Protein AF-X0GX89-F1 (afdb_monomer)

Mean predicted aligned error: 8.71 Å

Sequence (100 aa):
PCPNFHDLKLRILTHDTDTLEFIVHTGYVTKEFLEKFHDPFKAPLDDDNAAVSGLKIEYTRVPIWPILGLRERLGKALGQEVVGAFNPGEIETWEKERGE

Organism: NCBI:txid1089457

Secondary structure (DSSP, 8-state):
-------EEEEEEEEETTTTEEEEEEEEE-HHHHHHHH-TTSS-S--TT-S-TTEEEEEEEEE--SSTTHHHHHHHHH-HHHH----TTS---TTTTS--

Solvent-accessible surface area (backbone atoms only — not comparable to full-atom values): 6249 Å² total; per-residue (Å²): 130,85,77,91,68,60,68,42,80,46,78,47,81,47,74,41,83,88,78,47,25,37,35,40,36,38,36,41,36,32,27,72,44,54,47,34,73,76,43,63,92,74,44,81,84,87,55,90,78,62,66,60,75,42,58,47,79,47,75,44,82,40,62,47,72,59,68,66,41,32,69,53,54,47,22,72,71,64,33,46,92,71,67,42,89,73,58,89,90,57,67,67,53,90,72,69,79,78,73,131

Nearest PDB structures (foldseek):
  6u4p-assembly1_A  TM=6.776E-01  e=8.547E+00  Staphylococcus aureus
  6ojp-assembly1_A  TM=5.341E-01  e=9.100E+00  Mus musculus

Radius of gyration: 19.3 Å; Cα contacts (8 Å, |Δi|>4): 128; chains: 1; bounding box: 60×28×46 Å

pLDDT: mean 83.06, std 13.75, range [38.81, 96.56]

Structure (mmCIF, N/CA/C/O backbone):
data_AF-X0GX89-F1
#
_entry.id   AF-X0GX89-F1
#
loop_
_atom_site.group_PDB
_atom_site.id
_atom_site.type_symbol
_atom_site.label_atom_id
_atom_site.label_alt_id
_atom_site.label_comp_id
_atom_site.label_asym_id
_atom_site.label_entity_id
_atom_site.label_seq_id
_atom_site.pdbx_PDB_ins_code
_atom_site.Cartn_x
_atom_site.Cartn_y
_atom_site.Cartn_z
_atom_site.occupancy
_atom_site.B_iso_or_equiv
_atom_site.auth_seq_id
_atom_site.auth_comp_id
_atom_site.auth_asym_id
_atom_site.auth_atom_id
_atom_site.pdbx_PDB_model_num
ATOM 1 N N . PRO A 1 1 ? 8.809 -8.981 -29.296 1.00 77.00 1 PRO A N 1
ATOM 2 C CA . PRO A 1 1 ? 8.618 -7.509 -29.262 1.00 77.00 1 PRO A CA 1
ATOM 3 C C . PRO A 1 1 ? 8.399 -7.099 -27.803 1.00 77.00 1 PRO A C 1
ATOM 5 O O . PRO A 1 1 ? 7.699 -7.836 -27.112 1.00 77.00 1 PRO A O 1
ATOM 8 N N . CYS A 1 2 ? 9.017 -6.008 -27.336 1.00 72.88 2 CYS A N 1
ATOM 9 C CA . CYS A 1 2 ? 8.840 -5.561 -25.951 1.00 72.88 2 CYS A CA 1
ATOM 10 C C . CYS A 1 2 ? 7.394 -5.075 -25.744 1.00 72.88 2 CYS A C 1
ATOM 12 O O . CYS A 1 2 ? 6.911 -4.303 -26.580 1.00 72.88 2 CYS A O 1
ATOM 14 N N . PRO A 1 3 ? 6.677 -5.533 -24.700 1.00 84.62 3 PRO A N 1
ATOM 15 C CA . PRO A 1 3 ? 5.407 -4.941 -24.302 1.00 84.62 3 PRO A CA 1
ATOM 16 C C . PRO A 1 3 ? 5.568 -3.443 -24.030 1.00 84.62 3 PRO A C 1
ATOM 18 O O . PRO A 1 3 ? 6.619 -2.995 -23.582 1.00 84.62 3 PRO A O 1
ATOM 21 N N . ASN A 1 4 ? 4.514 -2.664 -24.267 1.00 90.94 4 ASN A N 1
ATOM 22 C CA . ASN A 1 4 ? 4.517 -1.250 -23.902 1.00 90.94 4 ASN A CA 1
ATOM 23 C C . ASN A 1 4 ? 4.293 -1.106 -22.384 1.00 90.94 4 ASN A C 1
ATOM 25 O O . ASN A 1 4 ? 3.148 -1.067 -21.922 1.00 90.94 4 ASN A O 1
ATOM 29 N N . PHE A 1 5 ? 5.381 -1.106 -21.611 1.00 91.56 5 PHE A N 1
ATOM 30 C CA . PHE A 1 5 ? 5.340 -0.948 -20.158 1.00 91.56 5 PHE A CA 1
ATOM 31 C C . PHE A 1 5 ? 5.031 0.496 -19.750 1.00 91.56 5 PHE A C 1
ATOM 33 O O . PHE A 1 5 ? 5.407 1.456 -20.418 1.00 91.56 5 PHE A O 1
ATOM 40 N N . HIS A 1 6 ? 4.352 0.635 -18.616 1.00 93.88 6 HIS A N 1
ATOM 41 C CA . HIS A 1 6 ? 4.019 1.915 -18.001 1.00 93.88 6 HIS A CA 1
ATOM 42 C C . HIS A 1 6 ? 4.365 1.850 -16.519 1.00 93.88 6 HIS A C 1
ATOM 44 O O . HIS A 1 6 ? 4.404 0.761 -15.943 1.00 93.88 6 HIS A O 1
ATOM 50 N N . ASP A 1 7 ? 4.581 3.011 -15.912 1.00 94.31 7 ASP A N 1
ATOM 51 C CA . ASP A 1 7 ? 4.775 3.097 -14.471 1.00 94.31 7 ASP A CA 1
ATOM 52 C C . ASP A 1 7 ? 3.526 2.583 -13.750 1.00 94.31 7 ASP A C 1
ATOM 54 O O . ASP A 1 7 ? 2.390 2.934 -14.084 1.00 94.31 7 ASP A O 1
ATOM 58 N N . LEU A 1 8 ? 3.742 1.735 -12.750 1.00 93.94 8 LEU A N 1
ATOM 59 C CA . LEU A 1 8 ? 2.694 1.102 -11.970 1.00 93.94 8 LEU A CA 1
ATOM 60 C C . LEU A 1 8 ? 2.695 1.647 -10.549 1.00 93.94 8 LEU A C 1
ATOM 62 O O . LEU A 1 8 ? 3.721 1.682 -9.869 1.00 93.94 8 LEU A O 1
ATOM 66 N N . LYS A 1 9 ? 1.499 1.995 -10.074 1.00 93.31 9 LYS A N 1
ATOM 67 C CA . LYS A 1 9 ? 1.228 2.238 -8.661 1.00 93.31 9 LYS A CA 1
ATOM 68 C C . LYS A 1 9 ? 0.434 1.061 -8.105 1.00 93.31 9 LYS A C 1
ATOM 70 O O . LYS A 1 9 ? -0.742 0.892 -8.416 1.00 93.31 9 LYS A O 1
ATOM 75 N N . LEU A 1 10 ? 1.084 0.252 -7.282 1.00 93.06 10 LEU A N 1
ATOM 76 C CA . LEU A 1 10 ? 0.507 -0.900 -6.603 1.00 93.06 10 LEU A CA 1
ATOM 77 C C . LEU A 1 10 ? 0.065 -0.497 -5.199 1.00 93.06 10 LEU A C 1
ATOM 79 O O . LEU A 1 10 ? 0.797 0.194 -4.492 1.00 93.06 10 LEU A O 1
ATOM 83 N N . ARG A 1 11 ? -1.110 -0.962 -4.776 1.00 92.94 11 ARG A N 1
ATOM 84 C CA . ARG A 1 11 ? -1.579 -0.826 -3.395 1.00 92.94 11 ARG A CA 1
ATOM 85 C C . ARG A 1 11 ? -1.931 -2.192 -2.838 1.00 92.94 11 ARG A C 1
ATOM 87 O O . ARG A 1 11 ? -2.766 -2.888 -3.407 1.00 92.94 11 ARG A O 1
ATOM 94 N N . ILE A 1 12 ? -1.294 -2.557 -1.734 1.00 94.00 12 ILE A N 1
ATOM 95 C CA . ILE A 1 12 ? -1.522 -3.818 -1.032 1.00 94.00 12 ILE A CA 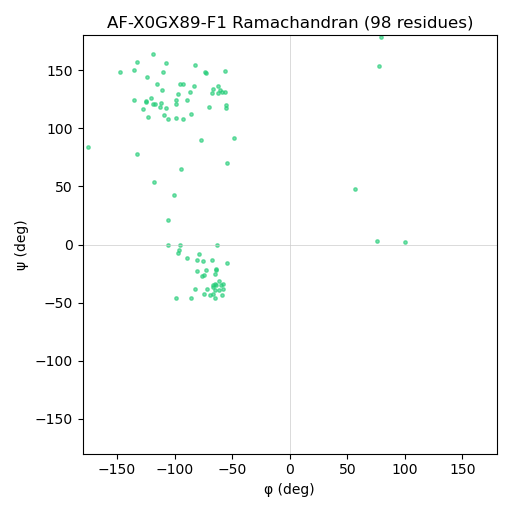1
ATOM 96 C C . ILE A 1 12 ? -2.025 -3.474 0.364 1.00 94.00 12 ILE A C 1
ATOM 98 O O . ILE A 1 12 ? -1.349 -2.771 1.113 1.00 94.00 12 ILE A O 1
ATOM 102 N N . LEU A 1 13 ? -3.219 -3.957 0.691 1.00 94.44 13 LEU A N 1
ATOM 103 C CA . LEU A 1 13 ? -3.827 -3.817 2.006 1.00 94.44 13 LEU A CA 1
ATOM 104 C C . LEU A 1 13 ? -3.593 -5.105 2.796 1.00 94.44 13 LEU A C 1
ATOM 106 O O . LEU A 1 13 ? -4.030 -6.176 2.378 1.00 94.44 13 LEU A O 1
ATOM 110 N N . THR A 1 14 ? -2.926 -4.992 3.935 1.00 95.94 14 THR A N 1
ATOM 111 C CA . THR A 1 14 ? -2.753 -6.076 4.905 1.00 95.94 14 THR A CA 1
ATOM 112 C C . THR A 1 14 ? -3.390 -5.687 6.239 1.00 95.94 14 THR A C 1
ATOM 114 O O . THR A 1 14 ? -3.736 -4.525 6.466 1.00 95.94 14 THR A O 1
ATOM 117 N N . HIS A 1 15 ? -3.605 -6.670 7.108 1.00 95.25 15 HIS A N 1
ATOM 118 C CA . HIS A 1 15 ? -4.204 -6.483 8.427 1.00 95.25 15 HIS A CA 1
ATOM 119 C C . HIS A 1 15 ? -3.264 -7.051 9.490 1.00 95.25 15 HIS A C 1
ATOM 121 O O . HIS A 1 15 ? -2.896 -8.224 9.418 1.00 95.25 15 HIS A O 1
ATOM 127 N N . ASP A 1 16 ? -2.882 -6.209 10.446 1.00 94.75 16 ASP A N 1
ATOM 128 C CA . ASP A 1 16 ? -2.120 -6.578 11.635 1.00 94.75 16 ASP A CA 1
ATOM 129 C C . ASP A 1 16 ? -3.107 -6.881 12.770 1.00 94.75 16 ASP A C 1
ATOM 131 O O . ASP A 1 16 ? -3.775 -5.987 13.299 1.00 94.75 16 ASP A O 1
ATOM 135 N N . THR A 1 17 ? -3.235 -8.165 13.108 1.00 93.31 17 THR A N 1
ATOM 136 C CA . THR A 1 17 ? -4.172 -8.637 14.134 1.00 93.31 17 THR A CA 1
ATOM 137 C C . THR A 1 17 ? -3.737 -8.285 15.549 1.00 93.31 17 THR A C 1
ATOM 139 O O . THR A 1 17 ? -4.590 -8.238 16.433 1.00 93.31 17 THR A O 1
ATOM 142 N N . ASP A 1 18 ? -2.446 -8.033 15.768 1.00 95.12 18 ASP A N 1
ATOM 143 C CA . ASP A 1 18 ? -1.908 -7.767 17.100 1.00 95.12 18 ASP A CA 1
ATOM 144 C C . ASP A 1 18 ? -2.118 -6.298 17.480 1.00 95.12 18 ASP A C 1
ATOM 146 O O . ASP A 1 18 ? -2.465 -5.988 18.621 1.00 95.12 18 ASP A O 1
ATOM 150 N N . THR A 1 19 ? -1.961 -5.384 16.516 1.00 93.44 19 THR A N 1
ATOM 151 C CA . THR A 1 19 ? -2.149 -3.940 16.735 1.00 93.44 19 THR A CA 1
ATOM 152 C C . THR A 1 19 ? -3.531 -3.417 16.336 1.00 93.44 19 THR A C 1
ATOM 154 O O . THR A 1 19 ? -3.847 -2.267 16.643 1.00 93.44 19 THR A O 1
ATOM 157 N N . LEU A 1 20 ? -4.375 -4.242 15.701 1.00 94.19 20 LEU A N 1
ATOM 158 C CA . LEU A 1 20 ? -5.688 -3.857 15.156 1.00 94.19 20 LEU A CA 1
ATOM 159 C C . LEU A 1 20 ? -5.585 -2.702 14.145 1.00 94.19 20 LEU A C 1
ATOM 161 O O . LEU A 1 20 ? -6.335 -1.717 14.192 1.00 94.19 20 LEU A O 1
ATOM 165 N N . GLU A 1 21 ? -4.642 -2.827 13.215 1.00 96.44 21 GLU A N 1
ATOM 166 C CA . GLU A 1 21 ? -4.372 -1.837 12.175 1.00 96.44 21 GLU A CA 1
ATOM 167 C C . GLU A 1 21 ? -4.465 -2.455 10.781 1.00 96.44 21 GLU A C 1
ATOM 169 O O . GLU A 1 21 ? -4.033 -3.579 10.528 1.00 96.44 21 GLU A O 1
ATOM 174 N N . PHE A 1 22 ? -4.960 -1.669 9.833 1.00 95.94 22 PHE A N 1
ATOM 175 C CA . PHE A 1 22 ? -4.705 -1.919 8.425 1.00 95.94 22 PHE A CA 1
ATOM 176 C C . PHE A 1 22 ? -3.354 -1.326 8.036 1.00 95.94 22 PHE A C 1
ATOM 178 O O . PHE A 1 22 ? -3.052 -0.186 8.387 1.00 95.94 22 PHE A O 1
ATOM 185 N N . ILE A 1 23 ? -2.554 -2.054 7.267 1.00 96.56 23 ILE A N 1
ATOM 186 C CA . ILE A 1 23 ? -1.306 -1.537 6.709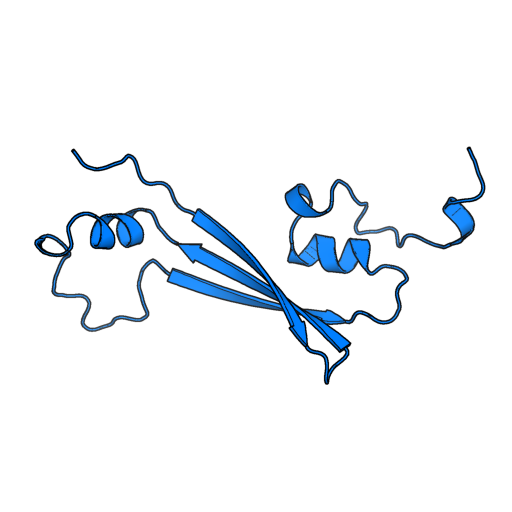 1.00 96.56 23 ILE A CA 1
ATOM 187 C C . ILE A 1 23 ? -1.471 -1.448 5.196 1.00 96.56 23 ILE A C 1
ATOM 189 O O . ILE A 1 23 ? -1.718 -2.436 4.509 1.00 96.56 23 ILE A O 1
ATOM 193 N N . VAL A 1 24 ? -1.359 -0.230 4.674 1.00 96.44 24 VAL A N 1
ATOM 194 C CA . VAL A 1 24 ? -1.400 0.042 3.238 1.00 96.44 24 VAL A CA 1
ATOM 195 C C . VAL A 1 24 ? 0.026 0.179 2.744 1.00 96.44 24 VAL A C 1
ATOM 197 O O . VAL A 1 24 ? 0.682 1.180 3.023 1.00 96.44 24 VAL A O 1
ATOM 200 N N . HIS A 1 25 ? 0.499 -0.806 1.991 1.00 95.75 25 HIS A N 1
ATOM 201 C CA . HIS A 1 25 ? 1.758 -0.720 1.264 1.00 95.75 25 HIS A CA 1
ATOM 202 C C . HIS A 1 25 ? 1.499 -0.126 -0.119 1.00 95.75 25 HIS A C 1
ATOM 204 O O . HIS A 1 25 ? 0.690 -0.655 -0.883 1.00 95.75 25 HIS A O 1
ATOM 210 N N . THR A 1 26 ? 2.189 0.963 -0.452 1.00 95.12 26 THR A N 1
ATOM 211 C CA . THR A 1 26 ? 2.142 1.575 -1.783 1.00 95.12 26 THR A CA 1
ATOM 212 C C . THR A 1 26 ? 3.471 1.348 -2.485 1.00 95.12 26 THR A C 1
ATOM 214 O O . THR A 1 26 ? 4.493 1.893 -2.077 1.00 95.12 26 THR A O 1
ATOM 217 N N . GLY A 1 27 ? 3.456 0.530 -3.533 1.00 94.31 27 GLY A N 1
ATOM 218 C CA . GLY A 1 27 ? 4.606 0.282 -4.394 1.00 94.31 27 GLY A CA 1
ATOM 219 C C . GLY A 1 27 ? 4.546 1.151 -5.646 1.00 94.31 27 GLY A C 1
ATOM 220 O O . GLY A 1 27 ? 3.536 1.148 -6.343 1.00 94.31 27 GLY A O 1
ATOM 221 N N . TYR A 1 28 ? 5.623 1.861 -5.957 1.00 94.12 28 TYR A N 1
ATOM 222 C CA . TYR A 1 28 ? 5.822 2.543 -7.234 1.00 94.12 28 TYR A CA 1
ATOM 223 C C . TYR A 1 28 ? 6.865 1.764 -8.021 1.00 94.12 28 TYR A C 1
ATOM 225 O O . TYR A 1 28 ? 8.000 1.631 -7.560 1.00 94.12 28 TYR A O 1
ATOM 233 N N . VAL A 1 29 ? 6.462 1.233 -9.171 1.00 93.56 29 VAL A N 1
ATOM 234 C CA . VAL A 1 29 ? 7.304 0.428 -10.057 1.00 93.56 29 VAL A CA 1
ATOM 235 C C . VAL A 1 29 ? 7.430 1.160 -11.382 1.00 93.56 29 VAL A C 1
ATOM 237 O O . VAL A 1 29 ? 6.411 1.424 -12.016 1.00 93.56 29 VAL A O 1
ATOM 240 N N . THR A 1 30 ? 8.638 1.509 -11.808 1.00 92.25 30 THR A N 1
ATOM 241 C CA . THR A 1 30 ? 8.813 2.223 -13.079 1.00 92.25 30 THR A CA 1
ATOM 242 C C . THR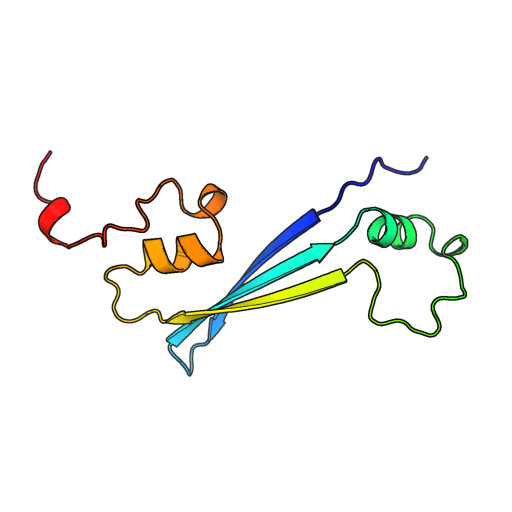 A 1 30 ? 8.802 1.263 -14.262 1.00 92.25 30 THR A C 1
ATOM 244 O O . THR A 1 30 ? 9.134 0.079 -14.135 1.00 92.25 30 THR A O 1
ATOM 247 N N . LYS A 1 31 ? 8.439 1.764 -15.441 1.00 90.44 31 LYS A N 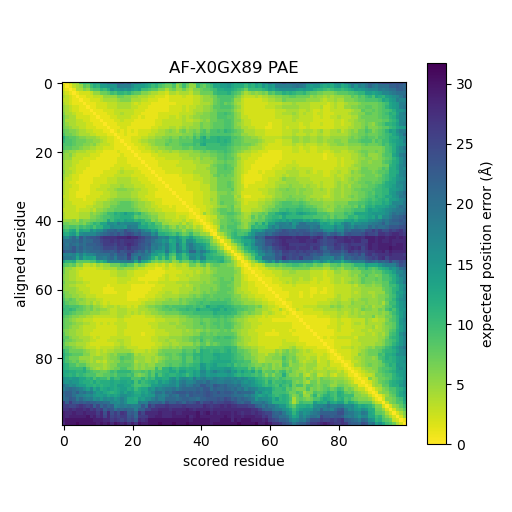1
ATOM 248 C CA . LYS A 1 31 ? 8.478 0.982 -16.680 1.00 90.44 31 LYS A CA 1
ATOM 249 C C . LYS A 1 31 ? 9.881 0.447 -16.978 1.00 90.44 31 LYS A C 1
ATOM 251 O O . LYS A 1 31 ? 9.999 -0.704 -17.378 1.00 90.44 31 LYS A O 1
ATOM 256 N N . GLU A 1 32 ? 10.936 1.219 -16.706 1.00 86.38 32 GLU A N 1
ATOM 257 C CA . GLU A 1 32 ? 12.324 0.802 -16.942 1.00 86.38 32 GLU A CA 1
ATOM 258 C C . GLU A 1 32 ? 12.691 -0.374 -16.037 1.00 86.38 32 GLU A C 1
ATOM 260 O O . GLU A 1 32 ? 13.436 -1.268 -16.433 1.00 86.38 32 GLU A O 1
ATOM 265 N N . PHE A 1 33 ? 12.146 -0.405 -14.816 1.00 87.88 33 PHE A N 1
ATOM 266 C CA . PHE A 1 33 ? 12.310 -1.546 -13.927 1.00 87.88 33 PHE A CA 1
ATOM 267 C C . PHE A 1 33 ? 11.607 -2.788 -14.485 1.00 87.88 33 PHE A C 1
ATOM 269 O O . PHE A 1 33 ? 12.198 -3.863 -14.485 1.00 87.88 33 PHE A O 1
ATOM 276 N N . LEU A 1 34 ? 10.389 -2.650 -15.020 1.00 89.25 34 LEU A N 1
ATOM 277 C CA . LEU A 1 34 ? 9.642 -3.758 -15.633 1.00 89.25 34 LEU A CA 1
ATOM 278 C C . LEU A 1 34 ? 10.298 -4.285 -16.918 1.00 89.25 34 LEU A C 1
ATOM 280 O O . LEU A 1 34 ? 10.312 -5.494 -17.151 1.00 89.25 34 LEU A O 1
ATOM 284 N N . GLU A 1 35 ? 10.892 -3.406 -17.724 1.00 87.00 35 GLU A N 1
ATOM 285 C CA . GLU A 1 35 ? 11.628 -3.771 -18.940 1.00 87.00 35 GLU A CA 1
ATOM 286 C C . GLU A 1 35 ? 12.806 -4.709 -18.642 1.00 87.00 35 GLU A C 1
ATOM 288 O O . GLU A 1 35 ? 13.048 -5.648 -19.405 1.00 87.00 35 GLU A O 1
ATOM 293 N N . LYS A 1 36 ? 13.478 -4.538 -17.492 1.00 85.88 36 LYS A N 1
ATOM 294 C CA . LYS A 1 36 ? 14.548 -5.447 -17.040 1.00 85.88 36 LYS A CA 1
ATOM 295 C C . LYS A 1 36 ? 14.050 -6.883 -16.823 1.00 85.88 36 LYS A C 1
ATOM 297 O O . LYS A 1 36 ? 14.808 -7.818 -17.054 1.00 85.88 36 LYS A O 1
ATOM 302 N N . PHE A 1 37 ? 12.789 -7.088 -16.423 1.00 86.44 37 PHE A N 1
ATOM 303 C CA . PHE A 1 37 ? 12.204 -8.436 -16.306 1.00 86.44 37 PHE A CA 1
ATOM 304 C C . PHE A 1 37 ? 11.840 -9.035 -17.664 1.00 86.44 37 PHE A C 1
ATOM 306 O O . PHE A 1 37 ? 11.800 -10.256 -17.802 1.00 86.44 37 PHE A O 1
ATOM 313 N N . HIS A 1 38 ? 11.556 -8.195 -18.663 1.00 87.69 38 HIS A N 1
ATOM 314 C CA . HIS A 1 38 ? 11.228 -8.659 -20.006 1.00 87.69 38 HIS A CA 1
ATOM 315 C C . HIS A 1 38 ? 12.459 -9.151 -20.777 1.00 87.69 38 HIS A C 1
ATOM 317 O O . HIS A 1 38 ? 12.376 -10.181 -21.446 1.00 87.69 38 HIS A O 1
ATOM 323 N N . ASP A 1 39 ? 13.586 -8.436 -20.684 1.00 86.56 39 ASP A N 1
ATOM 324 C CA . ASP A 1 39 ? 14.849 -8.812 -21.334 1.00 86.56 39 ASP A CA 1
ATOM 325 C C . ASP A 1 39 ? 16.035 -8.706 -20.353 1.00 86.56 39 ASP A C 1
ATOM 327 O O . ASP A 1 39 ? 16.805 -7.739 -20.388 1.00 86.56 39 ASP A O 1
ATOM 331 N N . PRO A 1 40 ? 16.203 -9.698 -19.456 1.00 83.50 40 PRO A N 1
ATOM 332 C CA . PRO A 1 40 ? 17.189 -9.630 -18.377 1.00 83.50 40 PRO A CA 1
ATOM 333 C C . PRO A 1 40 ? 18.640 -9.587 -18.872 1.00 83.50 40 PRO A C 1
ATOM 335 O O . PRO A 1 40 ? 19.512 -9.103 -18.158 1.00 83.50 40 PRO A O 1
ATOM 338 N N . PHE A 1 41 ? 18.916 -10.045 -20.097 1.00 81.94 41 PHE A N 1
ATOM 339 C CA . PHE A 1 41 ? 20.267 -10.049 -20.670 1.00 81.94 41 PHE A CA 1
ATOM 340 C C . PHE A 1 41 ? 20.692 -8.691 -21.244 1.00 81.94 41 PHE A C 1
ATOM 342 O O . PHE A 1 41 ? 21.871 -8.502 -21.540 1.00 81.94 41 PHE A O 1
ATOM 349 N N . LYS A 1 42 ? 19.751 -7.754 -21.415 1.00 77.31 42 LYS A N 1
ATOM 350 C CA . LYS A 1 42 ? 20.021 -6.381 -21.874 1.00 77.31 42 LYS A CA 1
ATOM 351 C C . LYS A 1 42 ? 19.914 -5.337 -20.766 1.00 77.31 42 LYS A C 1
ATOM 353 O O . LYS A 1 42 ? 20.116 -4.153 -21.036 1.00 77.31 42 LYS A O 1
ATOM 358 N N . ALA A 1 43 ? 19.591 -5.749 -19.542 1.00 71.00 43 ALA A N 1
ATOM 359 C CA . ALA A 1 43 ? 19.596 -4.856 -18.395 1.00 71.00 43 ALA A CA 1
ATOM 360 C C . ALA A 1 43 ? 21.030 -4.329 -18.159 1.00 71.00 43 ALA A C 1
ATOM 362 O O . ALA A 1 43 ? 21.965 -5.134 -18.142 1.00 71.00 43 ALA A O 1
ATOM 363 N N . PRO A 1 44 ? 21.236 -3.007 -17.999 1.00 66.75 44 PRO A N 1
ATOM 364 C CA . PRO A 1 44 ? 22.553 -2.456 -17.687 1.00 66.75 44 PRO A CA 1
ATOM 365 C C . PRO A 1 44 ? 23.120 -3.097 -16.415 1.00 66.75 44 PRO A C 1
ATOM 367 O O . PRO A 1 44 ? 22.416 -3.180 -15.409 1.00 66.75 44 PRO A O 1
ATOM 370 N N . LEU A 1 45 ? 24.375 -3.553 -16.480 1.00 62.81 45 LEU A N 1
ATOM 371 C CA . LEU A 1 45 ? 25.073 -4.230 -15.378 1.00 62.81 45 LEU A CA 1
ATOM 372 C C . LEU A 1 45 ? 25.508 -3.258 -14.263 1.00 62.81 45 LEU A C 1
ATOM 374 O O . LEU A 1 45 ? 25.585 -3.667 -13.111 1.00 62.81 45 LEU A O 1
ATOM 378 N N . ASP A 1 46 ? 25.728 -1.980 -14.593 1.00 56.72 46 ASP A N 1
ATOM 379 C CA . ASP A 1 46 ? 26.345 -0.981 -13.706 1.00 56.72 46 ASP A CA 1
ATOM 380 C C . ASP A 1 46 ? 25.321 -0.142 -12.924 1.00 56.72 46 ASP A C 1
ATOM 382 O O . ASP A 1 46 ? 25.230 1.075 -13.090 1.00 56.72 46 ASP A O 1
ATOM 386 N N . ASP A 1 47 ? 24.560 -0.767 -12.029 1.00 58.16 47 ASP A N 1
ATOM 387 C CA . ASP A 1 47 ? 23.924 -0.029 -10.927 1.00 58.16 47 ASP A CA 1
ATOM 388 C C . ASP A 1 47 ? 24.462 -0.560 -9.594 1.00 58.16 47 ASP A C 1
ATOM 390 O O . ASP A 1 47 ? 23.725 -0.975 -8.708 1.00 58.16 47 ASP A O 1
ATOM 394 N N . ASP A 1 48 ? 25.789 -0.575 -9.445 1.00 54.34 48 ASP A N 1
ATOM 395 C CA . ASP A 1 48 ? 26.493 -1.002 -8.222 1.00 54.34 48 ASP A CA 1
ATOM 396 C C . ASP A 1 48 ? 26.193 -0.106 -6.997 1.00 54.34 48 ASP A C 1
ATOM 398 O O . ASP A 1 48 ? 26.655 -0.372 -5.889 1.00 54.34 48 ASP A O 1
ATOM 402 N N . ASN A 1 49 ? 25.366 0.933 -7.169 1.00 52.31 49 ASN A N 1
ATOM 403 C CA . ASN A 1 49 ? 24.821 1.777 -6.106 1.00 52.31 49 ASN A CA 1
ATOM 404 C C . ASN A 1 49 ? 23.330 1.487 -5.816 1.00 52.31 49 ASN A C 1
ATOM 406 O O . ASN A 1 49 ? 22.650 2.340 -5.242 1.00 52.31 49 ASN A O 1
ATOM 410 N N . ALA A 1 50 ? 22.839 0.298 -6.201 1.00 52.81 50 ALA A N 1
ATOM 411 C CA . ALA A 1 50 ? 21.450 -0.175 -6.173 1.00 52.81 50 ALA A CA 1
ATOM 412 C C . ALA A 1 50 ? 20.733 -0.100 -4.806 1.00 52.81 50 ALA A C 1
ATOM 414 O O . ALA A 1 50 ? 20.297 -1.101 -4.233 1.00 52.81 50 ALA A O 1
ATOM 415 N N . ALA A 1 51 ? 20.422 1.106 -4.338 1.00 55.62 51 ALA A N 1
ATOM 416 C CA . ALA A 1 51 ? 19.039 1.339 -3.955 1.00 55.62 51 ALA A CA 1
ATOM 417 C C . ALA A 1 51 ? 18.213 0.996 -5.199 1.00 55.62 51 ALA A C 1
ATOM 419 O O . ALA A 1 51 ? 18.458 1.598 -6.238 1.00 55.62 51 ALA A O 1
ATOM 420 N N . VAL A 1 52 ? 17.340 -0.016 -5.126 1.00 60.53 52 VAL A N 1
ATOM 421 C CA . VAL A 1 52 ? 16.599 -0.583 -6.269 1.00 60.53 52 VAL A CA 1
ATOM 422 C C . VAL A 1 52 ? 15.955 0.538 -7.094 1.00 60.53 52 VAL A C 1
ATOM 424 O O . VAL A 1 52 ? 14.850 0.995 -6.801 1.00 60.53 52 VAL A O 1
ATOM 427 N N . SER A 1 53 ? 16.673 1.023 -8.108 1.00 72.38 53 SER A N 1
ATOM 428 C CA . SER A 1 53 ? 16.235 2.161 -8.897 1.00 72.38 53 SER A CA 1
ATOM 429 C C . SER A 1 53 ? 15.045 1.695 -9.724 1.00 72.38 53 SER A C 1
ATOM 431 O O . SER A 1 53 ? 15.138 0.722 -10.479 1.00 72.38 53 SER A O 1
ATOM 433 N N . GLY A 1 54 ? 13.897 2.330 -9.497 1.00 80.62 54 GLY A N 1
ATOM 434 C CA . GLY A 1 54 ? 12.629 1.971 -10.126 1.00 80.62 54 GLY A CA 1
ATOM 435 C C . GLY A 1 54 ? 11.668 1.131 -9.277 1.00 80.62 54 GLY A C 1
ATOM 436 O O . GLY A 1 54 ? 10.578 0.838 -9.761 1.00 80.62 54 GLY A O 1
ATOM 437 N N . LEU A 1 55 ? 12.000 0.799 -8.019 1.00 88.62 55 LEU A N 1
ATOM 438 C CA . LEU A 1 55 ? 11.036 0.280 -7.039 1.00 88.62 55 LEU A CA 1
ATOM 439 C C . LEU A 1 55 ? 11.089 1.092 -5.741 1.00 88.62 55 LEU A C 1
ATOM 441 O O . LEU A 1 55 ? 12.079 1.068 -5.015 1.00 88.62 55 LEU A O 1
ATOM 445 N N . LYS A 1 56 ? 9.988 1.762 -5.399 1.00 91.50 56 LYS A N 1
ATOM 446 C CA . LYS A 1 56 ? 9.824 2.460 -4.118 1.00 91.50 56 LYS A CA 1
ATOM 447 C C . LYS A 1 56 ? 8.626 1.890 -3.376 1.00 91.50 56 LYS A C 1
ATOM 449 O O . LYS A 1 56 ? 7.529 1.877 -3.923 1.00 91.50 56 LYS A O 1
ATOM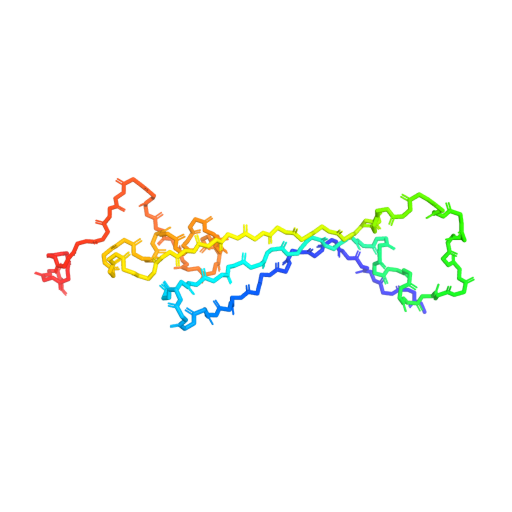 454 N N . ILE A 1 57 ? 8.822 1.459 -2.133 1.00 92.38 57 ILE A N 1
ATOM 455 C CA . ILE A 1 57 ? 7.737 0.981 -1.269 1.00 92.38 57 ILE A CA 1
ATOM 456 C C . ILE A 1 57 ? 7.550 1.975 -0.126 1.00 92.38 57 ILE A C 1
ATOM 458 O O . ILE A 1 57 ? 8.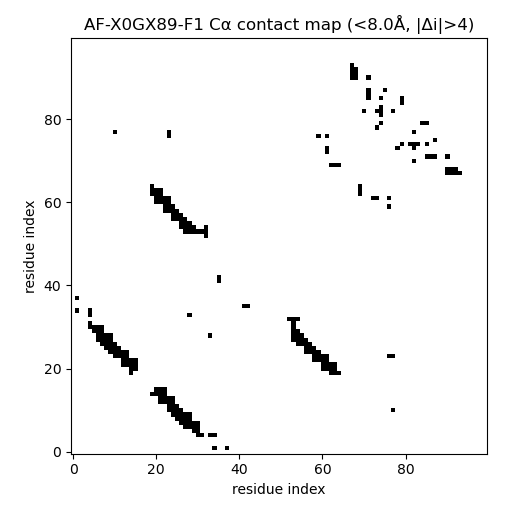471 2.245 0.640 1.00 92.38 57 ILE A O 1
ATOM 462 N N . GLU A 1 58 ? 6.343 2.509 -0.017 1.00 94.38 58 GLU A N 1
ATOM 463 C CA . GLU A 1 58 ? 5.869 3.293 1.119 1.00 94.38 58 GLU A CA 1
ATOM 464 C C . GLU A 1 58 ? 4.869 2.455 1.916 1.00 94.38 58 GLU A C 1
ATOM 466 O O . GLU A 1 58 ? 4.234 1.549 1.371 1.00 94.38 58 GLU A O 1
ATOM 471 N N . TYR A 1 59 ? 4.694 2.754 3.202 1.00 94.31 59 TYR A N 1
ATOM 472 C CA . TYR A 1 59 ? 3.633 2.141 3.993 1.00 94.31 59 TYR A CA 1
ATOM 473 C C . TYR A 1 59 ? 2.910 3.175 4.851 1.00 94.31 59 TYR A C 1
ATOM 475 O O . TYR A 1 59 ? 3.477 4.185 5.264 1.00 94.31 59 TYR A O 1
ATOM 483 N N . THR A 1 60 ? 1.633 2.924 5.116 1.00 96.19 60 THR A N 1
ATOM 484 C CA . THR A 1 60 ? 0.802 3.728 6.015 1.00 96.19 60 THR A CA 1
ATOM 485 C C . THR A 1 60 ? 0.011 2.796 6.915 1.00 96.19 60 THR A C 1
ATOM 487 O O . THR A 1 60 ? -0.705 1.925 6.425 1.00 96.19 60 THR A O 1
ATOM 490 N N . ARG A 1 61 ? 0.143 2.975 8.231 1.00 96.12 61 ARG A N 1
ATOM 491 C CA . ARG A 1 61 ? -0.665 2.264 9.228 1.00 96.12 61 ARG A CA 1
ATOM 492 C C . ARG A 1 61 ? -1.956 3.045 9.447 1.00 96.12 61 ARG A C 1
ATOM 494 O O . ARG A 1 61 ? -1.924 4.263 9.620 1.00 96.12 61 ARG A O 1
ATOM 501 N N . VAL A 1 62 ? -3.083 2.352 9.412 1.00 95.38 62 VAL A N 1
ATOM 502 C CA . VAL A 1 62 ? -4.419 2.915 9.569 1.00 95.38 62 VAL A CA 1
ATOM 503 C C . VAL A 1 62 ? -5.099 2.199 10.735 1.00 95.38 62 VAL A C 1
ATOM 505 O O . VAL A 1 62 ? -5.451 1.027 10.600 1.00 95.38 62 VAL A O 1
ATOM 508 N N . PRO A 1 63 ? -5.313 2.876 11.874 1.00 94.81 63 PRO A N 1
ATOM 509 C CA . PRO A 1 63 ? -5.982 2.258 13.009 1.00 94.81 63 PRO A CA 1
ATOM 510 C C . PRO A 1 63 ? -7.448 1.965 12.677 1.00 94.81 63 PRO 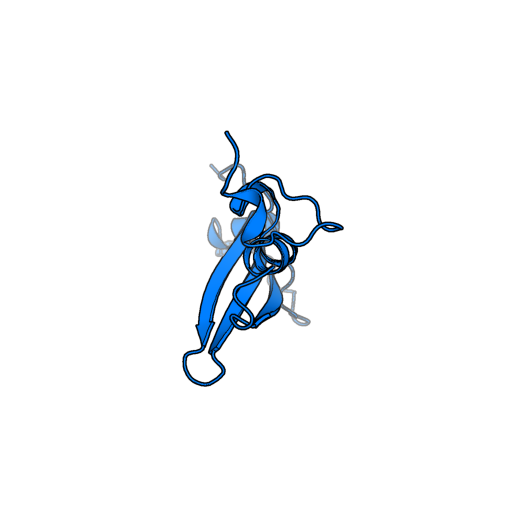A C 1
ATOM 512 O O . PRO A 1 63 ? -8.164 2.828 12.144 1.00 94.81 63 PRO A O 1
ATOM 515 N N . ILE A 1 64 ? -7.894 0.749 13.010 1.00 93.25 64 ILE A N 1
ATOM 516 C CA . ILE A 1 64 ? -9.279 0.305 12.794 1.00 93.25 64 ILE A CA 1
ATOM 517 C C . ILE A 1 64 ? -10.223 1.049 13.737 1.00 93.25 64 ILE A C 1
ATOM 519 O O . ILE A 1 64 ? -11.273 1.533 13.318 1.00 93.25 64 ILE A O 1
ATOM 523 N N . TRP A 1 65 ? -9.826 1.198 15.000 1.00 90.81 65 TRP A N 1
ATOM 524 C CA . TRP A 1 65 ? -10.605 1.918 15.998 1.00 90.81 65 TRP A CA 1
ATOM 525 C C . TRP A 1 65 ? -10.200 3.397 16.078 1.00 90.81 65 TRP A C 1
ATOM 527 O O . TRP A 1 65 ? -9.007 3.702 16.064 1.00 90.81 65 TRP A O 1
ATOM 537 N N . PRO A 1 66 ? -11.170 4.326 16.190 1.00 91.12 66 PRO A N 1
ATOM 538 C CA . PRO A 1 66 ? -12.622 4.102 16.171 1.00 91.12 66 PRO A CA 1
ATOM 539 C C . PRO A 1 66 ? -13.154 3.763 14.767 1.00 91.12 66 PRO A C 1
ATOM 541 O O . PRO A 1 66 ? -12.643 4.300 13.791 1.00 91.12 66 PRO A O 1
ATOM 544 N N . ILE A 1 67 ? -14.208 2.939 14.648 1.00 88.06 67 ILE A N 1
ATOM 545 C CA . ILE A 1 67 ? -14.819 2.617 13.333 1.00 88.06 67 ILE A CA 1
ATOM 546 C C . ILE A 1 67 ? -15.300 3.890 12.616 1.00 88.06 67 ILE A C 1
ATOM 548 O O . ILE A 1 67 ? -15.195 4.003 11.397 1.00 88.06 67 ILE A O 1
ATOM 552 N N . LEU A 1 68 ? -15.764 4.886 13.375 1.00 88.56 68 LEU A N 1
ATOM 553 C CA . LEU A 1 68 ? -16.095 6.203 12.838 1.00 88.56 68 LEU A CA 1
ATOM 554 C C . LEU A 1 68 ? -14.878 6.849 12.167 1.00 88.56 68 LEU A C 1
ATOM 556 O O . LEU A 1 68 ? -13.778 6.901 12.729 1.00 88.56 68 LEU A O 1
ATOM 560 N N . GLY A 1 69 ? -15.077 7.354 10.953 1.00 87.69 69 GLY A N 1
ATOM 561 C CA . GLY A 1 69 ? -14.004 7.951 10.166 1.00 87.69 69 GLY A CA 1
ATOM 562 C C . GLY A 1 69 ? -13.043 6.940 9.523 1.00 87.69 69 GLY A C 1
ATOM 563 O O . GLY A 1 69 ? -12.021 7.342 8.963 1.00 87.69 69 GLY A O 1
ATOM 564 N N . LEU A 1 70 ? -13.278 5.626 9.669 1.00 89.88 70 LEU A N 1
ATOM 565 C CA . LEU A 1 70 ? -12.372 4.600 9.144 1.00 89.88 70 LEU A CA 1
ATOM 566 C C . LEU A 1 70 ? -12.311 4.640 7.617 1.00 89.88 70 LEU A C 1
ATOM 568 O O . LEU A 1 70 ? -11.224 4.521 7.052 1.00 89.88 70 LEU A O 1
ATOM 572 N N . ARG A 1 71 ? -13.450 4.866 6.954 1.00 87.94 71 ARG A N 1
ATOM 573 C CA . ARG A 1 71 ? -13.530 4.993 5.496 1.00 87.94 71 ARG A CA 1
ATOM 574 C C . ARG A 1 71 ? -12.652 6.131 4.983 1.00 87.94 71 ARG A C 1
ATOM 576 O O . ARG A 1 71 ? -11.918 5.948 4.019 1.00 87.94 71 ARG A O 1
ATOM 583 N N . GLU A 1 72 ? -12.667 7.280 5.642 1.00 89.50 72 GLU A N 1
ATOM 584 C CA . GLU A 1 72 ? -11.896 8.466 5.281 1.00 89.50 72 GLU A CA 1
ATOM 585 C C . GLU A 1 72 ? -10.409 8.269 5.565 1.00 89.50 72 GLU A C 1
ATOM 587 O O . GLU A 1 72 ? -9.565 8.697 4.775 1.00 89.50 72 GLU A O 1
ATOM 592 N N . ARG A 1 73 ? -10.058 7.591 6.668 1.00 91.31 73 ARG A N 1
ATOM 593 C CA . ARG A 1 73 ? -8.660 7.223 6.949 1.00 91.31 73 ARG A CA 1
ATOM 594 C C . ARG A 1 73 ? -8.124 6.245 5.907 1.00 91.31 73 ARG A C 1
ATOM 596 O O . ARG A 1 73 ? -7.039 6.467 5.371 1.00 91.31 73 ARG A O 1
ATOM 603 N N . LEU A 1 74 ? -8.900 5.214 5.570 1.00 91.38 74 LEU A N 1
ATOM 604 C CA . LEU A 1 74 ? -8.570 4.290 4.487 1.00 91.38 74 LEU A CA 1
ATOM 605 C C . LEU A 1 74 ? -8.501 5.016 3.150 1.00 91.38 74 LEU A C 1
ATOM 607 O O . LEU A 1 74 ? -7.589 4.759 2.379 1.00 91.38 74 LEU A O 1
ATOM 611 N N . GLY A 1 75 ? -9.385 5.973 2.893 1.00 90.06 75 GLY A N 1
ATOM 612 C CA . GLY A 1 75 ? -9.379 6.752 1.666 1.00 90.06 75 GLY A CA 1
ATOM 613 C C . GLY A 1 75 ? -8.180 7.668 1.503 1.00 90.06 75 GLY A C 1
ATOM 614 O O . GLY A 1 75 ? -7.664 7.807 0.397 1.00 90.06 75 GLY A O 1
ATOM 615 N N . LYS A 1 76 ? -7.673 8.237 2.599 1.00 89.50 76 LYS A N 1
ATOM 616 C CA . LYS A 1 76 ? -6.411 8.991 2.592 1.00 89.50 76 LYS A CA 1
ATOM 617 C C . LYS A 1 76 ? -5.214 8.095 2.245 1.00 89.50 76 LYS A C 1
ATOM 619 O O . LYS A 1 76 ? -4.309 8.557 1.559 1.00 89.50 76 LYS A O 1
ATOM 624 N N . ALA A 1 77 ? -5.221 6.829 2.669 1.00 91.69 77 ALA A N 1
ATOM 625 C CA . ALA A 1 77 ? -4.127 5.887 2.416 1.00 91.69 77 ALA A CA 1
ATOM 626 C C . ALA A 1 77 ? -4.241 5.166 1.052 1.00 91.69 77 ALA A C 1
ATOM 628 O O . ALA A 1 77 ? -3.275 5.0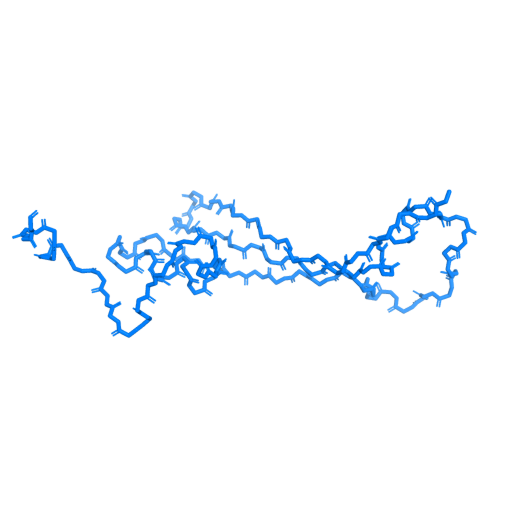78 0.295 1.00 91.69 77 ALA A O 1
ATOM 629 N N . LEU A 1 78 ? -5.430 4.667 0.710 1.00 90.12 78 LEU A N 1
ATOM 630 C CA . LEU A 1 78 ? -5.717 3.901 -0.506 1.00 90.12 78 LEU A CA 1
ATOM 631 C C . LEU A 1 78 ? -6.117 4.766 -1.702 1.00 90.12 78 LEU A C 1
ATOM 633 O O . LEU A 1 78 ? -6.153 4.248 -2.810 1.00 90.12 78 LEU A O 1
ATOM 637 N N . GLY A 1 79 ? -6.393 6.055 -1.513 1.00 86.50 79 GLY A N 1
ATOM 638 C CA . GLY A 1 79 ? -6.909 6.936 -2.559 1.00 86.50 79 GLY A CA 1
ATOM 639 C C . GLY A 1 79 ? -8.406 6.751 -2.844 1.00 86.50 79 GLY A C 1
ATOM 640 O O . GLY A 1 79 ? -8.992 5.687 -2.627 1.00 86.50 79 GLY A O 1
ATOM 641 N N . GLN A 1 80 ? -9.033 7.820 -3.341 1.00 85.38 80 GLN A N 1
ATOM 642 C CA . GLN A 1 80 ? -10.469 7.883 -3.646 1.00 85.38 80 GLN A CA 1
ATOM 643 C C . GLN A 1 80 ? -10.892 6.939 -4.777 1.00 85.38 80 GLN A C 1
ATOM 645 O O . GLN A 1 80 ? -12.033 6.498 -4.822 1.00 85.38 80 GLN A O 1
ATOM 650 N N . GLU A 1 81 ? -9.975 6.583 -5.668 1.00 82.44 81 GLU A N 1
ATOM 651 C CA . GLU A 1 81 ? -10.193 5.607 -6.729 1.00 82.44 81 GLU A CA 1
ATOM 652 C C . GLU A 1 81 ? -10.470 4.188 -6.205 1.00 82.44 81 GLU A C 1
ATOM 654 O O . GLU A 1 81 ? -11.058 3.388 -6.925 1.00 82.44 81 GLU A O 1
ATOM 659 N N . VAL A 1 82 ? -10.075 3.879 -4.961 1.00 83.88 82 VAL A N 1
ATOM 660 C CA . VAL A 1 82 ? -10.326 2.574 -4.324 1.00 83.88 82 VAL A CA 1
ATOM 661 C C . VAL A 1 82 ? -11.542 2.621 -3.398 1.00 83.88 82 VAL A C 1
ATOM 663 O O . VAL A 1 82 ? -12.379 1.727 -3.448 1.00 83.88 82 VAL A O 1
ATOM 666 N N . VAL A 1 83 ? -11.659 3.645 -2.546 1.00 81.81 83 VAL A N 1
ATOM 667 C CA . VAL A 1 83 ? -12.732 3.728 -1.524 1.00 81.81 83 VAL A CA 1
ATOM 668 C C . VAL A 1 83 ? -13.958 4.548 -1.955 1.00 81.81 83 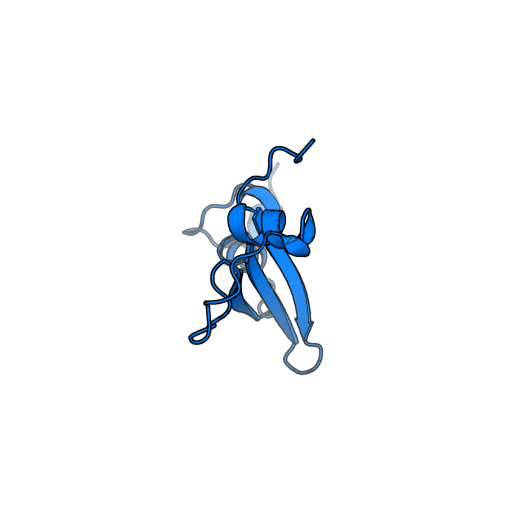VAL A C 1
ATOM 670 O O . VAL A 1 83 ? -14.909 4.715 -1.186 1.00 81.81 83 VAL A O 1
ATOM 673 N N . GLY A 1 84 ? -13.930 5.102 -3.167 1.00 82.38 84 GLY A N 1
ATOM 674 C CA . GLY A 1 84 ? -14.917 6.051 -3.668 1.00 82.38 84 GLY A CA 1
ATOM 675 C C . GLY A 1 84 ? -14.712 7.477 -3.150 1.00 82.38 84 GLY A C 1
ATOM 676 O O . GLY A 1 84 ? -13.814 7.773 -2.357 1.00 82.38 84 GLY A O 1
ATOM 677 N N . ALA A 1 85 ? -15.570 8.389 -3.608 1.00 83.12 85 ALA A N 1
ATOM 678 C CA . ALA A 1 85 ? -15.555 9.770 -3.146 1.00 83.12 85 ALA A CA 1
ATOM 679 C C . ALA A 1 85 ? -15.852 9.843 -1.638 1.00 83.12 85 ALA A C 1
ATOM 681 O O . ALA A 1 85 ? -16.752 9.169 -1.134 1.00 83.12 85 ALA A O 1
ATOM 682 N N . PHE A 1 86 ? -15.094 10.675 -0.929 1.00 79.69 86 PHE A N 1
ATOM 683 C CA . PHE A 1 86 ? -15.332 11.030 0.467 1.00 79.69 86 PHE A CA 1
ATOM 684 C C . PHE A 1 86 ? -14.873 12.471 0.693 1.00 79.69 86 PHE A C 1
ATOM 686 O O . PHE A 1 86 ? -13.924 12.925 0.044 1.00 79.69 86 PHE A O 1
ATOM 693 N N . ASN A 1 87 ? -15.529 13.193 1.601 1.00 76.69 87 ASN A N 1
ATOM 694 C CA . ASN A 1 87 ? -15.084 14.523 2.002 1.00 76.69 87 ASN A CA 1
ATOM 695 C C . ASN A 1 87 ? -14.040 14.375 3.124 1.00 76.69 87 ASN A C 1
ATOM 697 O O . ASN A 1 87 ? -14.398 13.970 4.222 1.00 76.69 87 ASN A O 1
ATOM 701 N N . PRO A 1 88 ? -12.754 14.707 2.906 1.00 70.88 88 PRO A N 1
ATOM 702 C CA . PRO A 1 88 ? -11.717 14.539 3.926 1.00 70.88 88 PRO A CA 1
ATOM 703 C C . PRO A 1 88 ? -11.869 15.468 5.143 1.00 70.88 88 PRO A C 1
ATOM 705 O O . PRO A 1 88 ? -11.156 15.258 6.131 1.00 70.88 88 PRO A O 1
ATOM 708 N N . GLY A 1 89 ? -12.727 16.494 5.047 1.00 73.69 89 GLY A N 1
ATOM 709 C CA . GLY A 1 89 ? -13.068 17.431 6.119 1.00 73.69 89 GLY A CA 1
ATOM 710 C C . GLY A 1 89 ? -14.345 17.076 6.885 1.00 73.69 89 GLY A C 1
ATOM 711 O O . GLY A 1 89 ? -14.650 17.737 7.873 1.00 73.69 89 GLY A O 1
ATOM 712 N N . GLU A 1 90 ? -15.070 16.039 6.466 1.00 75.75 90 GLU A N 1
ATOM 713 C CA . GLU A 1 90 ? -16.220 15.512 7.194 1.00 75.75 90 GLU A CA 1
ATOM 714 C C . GLU A 1 90 ? -15.913 14.095 7.663 1.00 75.75 90 GLU A C 1
ATOM 716 O O . GLU A 1 90 ? -15.318 13.303 6.942 1.00 75.75 90 GLU A O 1
ATOM 721 N N . ILE A 1 91 ? -16.302 13.788 8.895 1.00 73.88 91 ILE A N 1
ATOM 722 C CA . ILE A 1 91 ? -16.262 12.426 9.417 1.00 73.88 91 ILE A CA 1
ATOM 723 C C . ILE A 1 91 ? -17.678 11.885 9.291 1.00 73.88 91 ILE A C 1
ATOM 725 O O . ILE A 1 91 ? -18.613 12.503 9.805 1.00 73.88 91 ILE A O 1
ATOM 729 N N . GLU A 1 92 ? -17.841 10.757 8.608 1.00 68.56 92 GLU A N 1
ATOM 730 C CA . GLU A 1 92 ? -19.089 10.007 8.599 1.00 68.56 92 GLU A CA 1
ATOM 731 C C . GLU A 1 92 ? -19.499 9.687 10.043 1.00 68.56 92 GLU A C 1
ATOM 733 O O . GLU A 1 92 ? -18.745 9.080 10.807 1.00 68.56 92 GLU A O 1
ATOM 738 N N . THR A 1 93 ? -20.680 10.162 10.438 1.00 72.25 93 THR A N 1
ATOM 739 C CA . THR A 1 93 ? -21.288 9.911 11.745 1.00 72.25 93 THR A CA 1
ATOM 740 C C . THR A 1 93 ? -22.495 8.995 11.576 1.00 72.25 93 THR A C 1
ATOM 742 O O . THR A 1 93 ? -23.211 9.082 10.579 1.00 72.25 93 THR A O 1
ATOM 745 N N . TRP A 1 94 ? -22.771 8.160 12.585 1.00 65.19 94 TRP A N 1
ATOM 746 C CA . TRP A 1 94 ? -23.916 7.232 12.608 1.00 65.19 94 TRP A CA 1
ATOM 747 C C . TRP A 1 94 ? -25.285 7.902 12.377 1.00 65.19 94 TRP A C 1
ATOM 749 O O . TRP A 1 94 ? -26.276 7.229 12.114 1.00 65.19 94 TRP A O 1
ATOM 759 N N . GLU A 1 95 ? -25.377 9.226 12.507 1.00 63.44 95 GLU A N 1
ATOM 760 C CA . GLU A 1 95 ? -26.634 9.966 12.377 1.00 63.44 95 GLU A CA 1
ATOM 761 C C . GLU A 1 95 ? -27.043 10.227 10.922 1.00 63.44 95 GLU A C 1
ATOM 763 O O . GLU A 1 95 ? -28.234 10.394 10.663 1.00 63.44 95 GLU A O 1
ATOM 768 N N . LYS A 1 96 ? -26.099 10.206 9.969 1.00 58.78 96 LYS A N 1
ATOM 769 C CA . LYS A 1 96 ? -26.394 10.464 8.549 1.00 58.78 96 LYS A CA 1
ATOM 770 C C . LYS A 1 96 ? -27.085 9.294 7.831 1.00 58.78 96 LYS A C 1
ATOM 772 O O . LYS A 1 96 ? -27.667 9.520 6.780 1.00 58.78 96 LYS A O 1
ATOM 777 N N . GLU A 1 97 ? -27.105 8.083 8.399 1.00 54.22 97 GLU A N 1
ATOM 778 C CA . GLU A 1 97 ? -27.804 6.922 7.807 1.00 54.22 97 GLU A CA 1
ATOM 779 C C . GLU A 1 97 ? -29.333 6.923 8.035 1.00 54.22 97 GLU A C 1
ATOM 781 O O . GLU A 1 97 ? -30.041 6.099 7.462 1.00 54.22 97 GLU A O 1
ATOM 786 N N . ARG A 1 98 ? -29.884 7.839 8.851 1.00 49.31 98 ARG A N 1
ATOM 787 C CA . ARG A 1 98 ? -31.333 7.907 9.150 1.00 49.31 98 ARG A CA 1
ATOM 788 C C . ARG A 1 98 ? -32.091 8.978 8.359 1.00 49.31 98 ARG A C 1
ATOM 790 O O . ARG A 1 98 ? -32.956 9.652 8.918 1.00 49.31 98 ARG A O 1
ATOM 797 N N . GLY A 1 99 ? -31.813 9.120 7.068 1.00 50.62 99 GLY A N 1
ATOM 798 C CA . GLY A 1 99 ? -32.623 9.994 6.223 1.00 50.62 99 GLY A CA 1
ATOM 799 C C . GLY A 1 99 ? -32.252 9.970 4.751 1.00 50.62 99 GLY A C 1
ATOM 800 O O . GLY A 1 99 ? -31.510 10.843 4.319 1.00 50.62 99 GLY A O 1
ATOM 801 N N . GLU A 1 100 ? -32.794 8.991 4.023 1.00 38.81 100 GLU A N 1
ATOM 802 C CA . GLU A 1 100 ? -33.577 9.142 2.779 1.00 38.81 100 GLU A CA 1
ATOM 803 C C . GLU A 1 100 ? -34.243 7.806 2.413 1.00 38.81 100 GLU A C 1
ATOM 805 O O . GLU A 1 100 ? -33.558 6.759 2.459 1.00 38.81 100 GLU A O 1
#

Foldseek 3Di:
DQPPFAWDWDWDWDADPVQQKIKIKIKIAGRLNVSCVVPVVPNDPPPPVDPPPRIDIDMDIQHCPPVWQSLLSVCVRVPCVVSPDDDNPDIDDPVVVPDD